Protein AF-A0A1B6I8F5-F1 (afdb_monomer_lite)

Organism: NCBI:txid320908

Secondary structure (DSSP, 8-state):
-EEEEEES-TTTEEE-TTT--EEEPTT----GGGSSS---EEEEEEEEE-S--GGG--EEEEEEEEE------S--EEEP-------TTPPTT-EEEE-EEE--STT--------STT--EE-TT-PEEPTTT--GGGGEEE-TTT-EEEE---

pLDDT: mean 92.76, std 4.18, range [70.19, 98.12]

InterPro domains:
  IPR002126 Cadherin-like [PS50268] (1-78)
  IPR002126 Cadherin-like [SM00112] (1-76)
  IPR015919 Cadherin-like superfamily [SSF49313] (1-71)
  IPR015919 Cadherin-like superfamily [SSF49313] (71-151)
  IPR039808 Cadherin [PTHR24027] (1-136)

Sequence (154 aa):
VVYRIQSGAGDKFVIDPTSGILSVANGASLDPDGTEPRTTHYSMVVVALDGGIGGNQMTATTQVQIDIQDVNNKLPVLVDPGTVRVLENTKVGQFVHRVVATDPDEKSSLRFSIDRDNCEARSEEGTIIKPSEFDFLSAFELNAVDGLLRVVKL

Structure (mmCIF, N/CA/C/O backbone):
data_AF-A0A1B6I8F5-F1
#
_entry.id   AF-A0A1B6I8F5-F1
#
loop_
_atom_site.group_PDB
_atom_site.id
_atom_site.type_symbol
_atom_site.label_atom_id
_atom_site.label_alt_id
_atom_site.label_comp_id
_atom_site.label_asym_id
_atom_site.label_entity_id
_atom_site.label_seq_id
_atom_site.pdbx_PDB_ins_code
_atom_site.Cartn_x
_atom_site.Cartn_y
_atom_site.Cartn_z
_atom_site.occupancy
_atom_site.B_iso_or_equiv
_atom_site.auth_seq_id
_atom_site.auth_comp_id
_atom_site.auth_asym_id
_atom_site.auth_atom_id
_atom_site.pdbx_PDB_model_num
ATOM 1 N N . VAL A 1 1 ? 16.674 -4.108 -36.220 1.00 92.75 1 VAL A N 1
ATOM 2 C CA . VAL A 1 1 ? 16.958 -3.203 -35.086 1.00 92.75 1 VAL A CA 1
ATOM 3 C C . VAL A 1 1 ? 17.064 -4.065 -33.845 1.00 92.75 1 VAL A C 1
ATOM 5 O O . VAL A 1 1 ? 16.299 -5.015 -33.748 1.00 92.75 1 VAL A O 1
ATOM 8 N N . VAL A 1 2 ? 18.026 -3.791 -32.971 1.00 97.00 2 VAL A N 1
ATOM 9 C CA . VAL A 1 2 ? 18.233 -4.495 -31.701 1.00 97.00 2 VAL A CA 1
ATOM 10 C C . VAL A 1 2 ? 18.122 -3.489 -30.565 1.00 97.00 2 VAL A C 1
ATOM 12 O O . VAL A 1 2 ? 18.760 -2.437 -30.619 1.00 97.00 2 VAL A O 1
ATOM 15 N N . TYR A 1 3 ? 17.337 -3.812 -29.543 1.00 98.00 3 TYR A N 1
ATOM 16 C CA . TYR A 1 3 ? 17.137 -2.963 -28.370 1.00 98.00 3 TYR A CA 1
ATOM 17 C C . TYR A 1 3 ? 17.991 -3.427 -27.197 1.00 98.00 3 TYR A C 1
ATOM 19 O O . TYR A 1 3 ? 18.145 -4.624 -26.953 1.00 98.00 3 TYR A O 1
ATOM 27 N N . ARG A 1 4 ? 18.563 -2.478 -26.457 1.00 97.12 4 ARG A N 1
ATOM 28 C CA . ARG A 1 4 ? 19.340 -2.755 -25.244 1.00 97.12 4 ARG A CA 1
ATOM 29 C C . ARG A 1 4 ? 19.128 -1.651 -24.223 1.00 97.12 4 ARG A C 1
ATOM 31 O O . ARG A 1 4 ? 18.970 -0.489 -24.584 1.00 97.12 4 ARG A O 1
ATOM 38 N N . ILE A 1 5 ? 19.206 -2.001 -22.945 1.00 97.56 5 ILE A N 1
ATOM 39 C CA . ILE A 1 5 ? 19.381 -1.007 -21.887 1.00 97.56 5 ILE A CA 1
ATOM 40 C C . ILE A 1 5 ? 20.876 -0.697 -21.794 1.00 97.56 5 ILE A C 1
ATOM 42 O O . ILE A 1 5 ? 21.697 -1.601 -21.638 1.00 97.56 5 ILE A O 1
ATOM 46 N N . GLN A 1 6 ? 21.231 0.576 -21.928 1.00 96.62 6 GLN A N 1
ATOM 47 C CA . GLN A 1 6 ? 22.601 1.070 -21.834 1.00 96.62 6 GLN A CA 1
ATOM 48 C C . GLN A 1 6 ? 23.007 1.335 -20.378 1.00 96.62 6 GLN A C 1
ATOM 50 O O . GLN A 1 6 ? 24.144 1.057 -20.003 1.00 96.62 6 GLN A O 1
ATOM 55 N N . SER A 1 7 ? 22.095 1.860 -19.556 1.00 96.81 7 SER A N 1
ATOM 56 C CA . SER A 1 7 ? 22.331 2.136 -18.132 1.00 96.81 7 SER A CA 1
ATOM 57 C C . SER A 1 7 ? 21.019 2.326 -17.363 1.00 96.81 7 SER A C 1
ATOM 59 O O . SER A 1 7 ? 19.972 2.545 -17.966 1.00 96.81 7 SER A O 1
ATOM 61 N N . GLY A 1 8 ? 21.075 2.254 -16.029 1.00 93.50 8 GLY A N 1
ATOM 62 C CA . GLY A 1 8 ? 19.991 2.685 -15.133 1.00 93.50 8 GLY A CA 1
ATOM 63 C C . GLY A 1 8 ? 18.931 1.641 -14.761 1.00 93.50 8 GLY A C 1
ATOM 64 O O . GLY A 1 8 ? 18.155 1.889 -13.848 1.00 93.50 8 GLY A O 1
ATOM 65 N N . ALA A 1 9 ? 18.909 0.462 -15.393 1.00 90.88 9 ALA A N 1
ATOM 66 C CA . ALA A 1 9 ? 17.963 -0.601 -15.022 1.00 90.88 9 ALA A CA 1
ATOM 67 C C . ALA A 1 9 ? 18.342 -1.408 -13.774 1.00 90.88 9 ALA A C 1
ATOM 69 O O . ALA A 1 9 ? 17.471 -2.045 -13.184 1.00 90.88 9 ALA A O 1
ATOM 70 N N . GLY A 1 10 ? 19.621 -1.398 -13.380 1.00 89.25 10 GLY A N 1
ATOM 71 C CA . GLY A 1 10 ? 20.115 -2.245 -12.296 1.00 89.25 10 GLY A CA 1
ATOM 72 C C . GLY A 1 10 ? 19.774 -3.719 -12.534 1.00 89.25 10 GLY A C 1
ATOM 73 O O . GLY A 1 10 ? 19.903 -4.225 -13.646 1.00 89.25 10 GLY A O 1
ATOM 74 N N . ASP A 1 11 ? 19.309 -4.382 -11.484 1.00 92.75 11 ASP A N 1
ATOM 75 C CA . ASP A 1 11 ? 18.762 -5.741 -11.495 1.00 92.75 11 ASP A CA 1
ATOM 76 C C . ASP A 1 11 ? 17.227 -5.763 -11.637 1.00 92.75 11 ASP A C 1
ATOM 78 O O . ASP A 1 11 ? 16.617 -6.815 -11.474 1.00 92.75 11 ASP A O 1
ATOM 82 N N . LYS A 1 12 ? 16.586 -4.614 -11.901 1.00 96.25 12 LYS A N 1
ATOM 83 C CA . LYS A 1 12 ? 15.126 -4.456 -11.806 1.00 96.25 12 LYS A CA 1
ATOM 84 C C . LYS A 1 12 ? 14.392 -4.631 -13.124 1.00 96.25 12 LYS A C 1
ATOM 86 O O . LYS A 1 12 ? 13.268 -5.129 -13.124 1.00 96.25 12 LYS A O 1
ATOM 91 N N . PHE A 1 13 ? 15.013 -4.260 -14.242 1.00 97.62 13 PHE A N 1
ATOM 92 C CA . PHE A 1 13 ? 14.360 -4.275 -15.550 1.00 97.62 13 PHE A CA 1
ATOM 93 C C . PHE A 1 13 ? 15.221 -4.921 -16.627 1.00 97.62 13 PHE A C 1
ATOM 95 O O . PHE A 1 13 ? 16.443 -4.775 -16.655 1.00 97.62 13 PHE A O 1
ATOM 102 N N . VAL A 1 14 ? 14.554 -5.596 -17.556 1.00 97.69 14 VAL A N 1
ATOM 103 C CA . VAL A 1 14 ? 15.150 -6.187 -18.755 1.00 97.69 14 VAL A CA 1
ATOM 104 C C . VAL A 1 14 ? 14.359 -5.764 -19.983 1.00 97.69 14 VAL A C 1
ATOM 106 O O . VAL A 1 14 ? 13.155 -5.524 -19.904 1.00 97.69 14 VAL A O 1
ATOM 109 N N . ILE A 1 15 ? 15.035 -5.677 -21.126 1.00 98.06 15 ILE A N 1
ATOM 110 C CA . ILE A 1 15 ? 14.409 -5.375 -22.413 1.00 98.06 15 ILE A CA 1
ATOM 111 C C . ILE A 1 15 ? 14.583 -6.559 -23.355 1.00 98.06 15 ILE A C 1
ATOM 113 O O . ILE A 1 15 ? 15.689 -7.086 -23.496 1.00 98.06 15 ILE A O 1
ATOM 117 N N . ASP A 1 16 ? 13.500 -6.970 -24.006 1.00 98.06 16 ASP A N 1
ATOM 118 C CA . ASP A 1 16 ? 13.589 -7.945 -25.082 1.00 98.06 16 ASP A CA 1
ATOM 119 C C . ASP A 1 16 ? 14.275 -7.297 -26.302 1.00 98.06 16 ASP A C 1
ATOM 121 O O . ASP A 1 16 ? 13.799 -6.276 -26.813 1.00 98.06 16 ASP A O 1
ATOM 125 N N . PRO A 1 17 ? 15.391 -7.861 -26.796 1.00 97.44 17 PRO A N 1
ATOM 126 C CA . PRO A 1 17 ? 16.205 -7.212 -27.817 1.00 97.44 17 PRO A CA 1
ATOM 127 C C . PRO A 1 17 ? 15.541 -7.149 -29.194 1.00 97.44 17 PRO A C 1
ATOM 129 O O . PRO A 1 17 ? 16.001 -6.378 -30.037 1.00 97.44 17 PRO A O 1
ATOM 132 N N . THR A 1 18 ? 14.487 -7.934 -29.435 1.00 96.88 18 THR A N 1
ATOM 133 C CA . THR A 1 18 ? 13.824 -8.027 -30.745 1.00 96.88 18 THR A CA 1
ATOM 134 C C . THR A 1 18 ? 12.581 -7.142 -30.807 1.00 96.88 18 THR A C 1
ATOM 136 O O . THR A 1 18 ? 12.383 -6.412 -31.775 1.00 96.88 18 THR A O 1
ATOM 139 N N . SER A 1 19 ? 11.751 -7.194 -29.770 1.00 97.06 19 SER A N 1
ATOM 140 C CA . SER A 1 19 ? 10.477 -6.476 -29.665 1.00 97.06 19 SER A CA 1
ATOM 141 C C . SER A 1 19 ? 10.597 -5.117 -28.978 1.00 97.06 19 SER A C 1
ATOM 143 O O . SER A 1 19 ? 9.727 -4.271 -29.164 1.00 97.06 19 SER A O 1
ATOM 145 N N . GLY A 1 20 ? 11.645 -4.900 -28.177 1.00 96.31 20 GLY A N 1
ATOM 146 C CA . GLY A 1 20 ? 11.799 -3.695 -27.364 1.00 96.31 20 GLY A CA 1
ATOM 147 C C . GLY A 1 20 ? 10.889 -3.658 -26.132 1.00 96.31 20 GLY A C 1
ATOM 148 O O . GLY A 1 20 ? 10.817 -2.623 -25.472 1.00 96.31 20 GLY A O 1
ATOM 149 N N . ILE A 1 21 ? 10.198 -4.759 -25.805 1.00 97.81 21 ILE A N 1
ATOM 150 C CA . ILE A 1 21 ? 9.358 -4.843 -24.605 1.00 97.81 21 ILE A CA 1
ATOM 151 C C . ILE A 1 21 ? 10.247 -4.762 -23.366 1.00 97.81 21 ILE A C 1
ATOM 153 O O . ILE A 1 21 ? 11.098 -5.621 -23.136 1.00 97.81 21 ILE A O 1
ATOM 157 N N . LEU A 1 22 ? 10.018 -3.731 -22.558 1.00 96.94 22 LEU A N 1
ATOM 158 C CA . LEU A 1 22 ? 10.611 -3.582 -21.238 1.00 96.94 22 LEU A CA 1
ATOM 159 C C . LEU A 1 22 ? 9.758 -4.332 -20.211 1.00 96.94 22 LEU A C 1
ATOM 161 O O . LEU A 1 22 ? 8.536 -4.198 -20.195 1.00 96.94 22 LEU A O 1
ATOM 165 N N . SER A 1 23 ? 10.395 -5.121 -19.354 1.00 97.06 23 SER A N 1
ATOM 166 C CA . SER A 1 23 ? 9.725 -5.933 -18.338 1.00 97.06 23 SER A CA 1
ATOM 167 C C . SER A 1 23 ? 10.523 -5.957 -17.040 1.00 97.06 23 SER A C 1
ATOM 169 O O . SER A 1 23 ? 11.715 -5.643 -17.018 1.00 97.06 23 SER A O 1
ATOM 171 N N . VAL A 1 24 ? 9.850 -6.313 -15.947 1.00 97.06 24 VAL A N 1
ATOM 172 C CA . VAL A 1 24 ? 10.498 -6.539 -14.653 1.00 97.06 24 VAL A CA 1
ATOM 173 C C . VAL A 1 24 ? 11.387 -7.774 -14.767 1.00 97.06 24 VAL A C 1
ATOM 175 O O . VAL A 1 24 ? 10.964 -8.804 -15.296 1.00 97.06 24 VAL A O 1
ATOM 178 N N . ALA A 1 25 ? 12.631 -7.668 -14.305 1.00 97.25 25 ALA A N 1
ATOM 179 C CA . ALA A 1 25 ? 13.564 -8.782 -14.337 1.00 97.25 25 ALA A CA 1
ATOM 180 C C . ALA A 1 25 ? 13.059 -9.929 -13.448 1.00 97.25 25 ALA A C 1
ATOM 182 O O . ALA A 1 25 ? 12.447 -9.710 -12.402 1.00 97.25 25 ALA A O 1
ATOM 183 N N . ASN A 1 26 ? 13.328 -11.171 -13.849 1.00 96.56 26 ASN A N 1
ATOM 184 C CA . ASN A 1 26 ? 12.918 -12.325 -13.058 1.00 96.56 26 ASN A CA 1
ATOM 185 C C . ASN A 1 26 ? 13.565 -12.287 -11.660 1.00 96.56 26 ASN A C 1
ATOM 187 O O . ASN A 1 26 ? 14.784 -12.174 -11.549 1.00 96.56 26 ASN A O 1
ATOM 191 N N . GLY A 1 27 ? 12.748 -12.396 -10.610 1.00 94.19 27 GLY A N 1
ATOM 192 C CA . GLY A 1 27 ? 13.190 -12.325 -9.214 1.00 94.19 27 GLY A CA 1
ATOM 193 C C . GLY A 1 27 ? 13.472 -10.913 -8.690 1.00 94.19 27 GLY A C 1
ATOM 194 O O . GLY A 1 27 ? 13.854 -10.775 -7.530 1.00 94.19 27 GLY A O 1
ATOM 195 N N . ALA A 1 28 ? 13.276 -9.865 -9.497 1.00 94.69 28 ALA A N 1
ATOM 196 C CA . ALA A 1 28 ? 13.384 -8.501 -9.005 1.00 94.69 28 ALA A CA 1
ATOM 197 C C . ALA A 1 28 ? 12.235 -8.176 -8.044 1.00 94.69 28 ALA A C 1
ATOM 199 O O . ALA A 1 28 ? 11.067 -8.424 -8.341 1.00 94.69 28 ALA A O 1
ATOM 200 N N . SER A 1 29 ? 12.576 -7.560 -6.913 1.00 93.25 29 SER A N 1
ATOM 201 C CA . SER A 1 29 ? 11.611 -6.851 -6.078 1.00 93.25 29 SER A CA 1
ATOM 202 C C . SER A 1 29 ? 11.566 -5.382 -6.487 1.00 93.25 29 SER A C 1
ATOM 204 O O . SER A 1 29 ? 12.616 -4.742 -6.598 1.00 93.25 29 SER A O 1
ATOM 206 N N . LEU A 1 30 ? 10.354 -4.874 -6.708 1.00 93.88 30 LEU A N 1
ATOM 207 C CA . LEU A 1 30 ? 10.067 -3.449 -6.894 1.00 93.88 30 LEU A CA 1
ATOM 208 C C . LEU A 1 30 ? 9.441 -2.824 -5.645 1.00 93.88 30 LEU A C 1
ATOM 210 O O . LEU A 1 30 ? 8.991 -1.690 -5.715 1.00 93.88 30 LEU A O 1
ATOM 214 N N . ASP A 1 31 ? 9.388 -3.558 -4.531 1.00 92.06 31 ASP A N 1
ATOM 215 C CA . ASP A 1 31 ? 8.903 -3.028 -3.261 1.00 92.06 31 ASP A CA 1
ATOM 216 C C . ASP A 1 31 ? 9.846 -1.908 -2.783 1.00 92.06 31 ASP A C 1
ATOM 218 O O . ASP A 1 31 ? 11.014 -2.199 -2.480 1.00 92.06 31 ASP A O 1
ATOM 222 N N . PRO A 1 32 ? 9.388 -0.642 -2.723 1.00 91.06 32 PRO A N 1
ATOM 223 C CA . PRO A 1 32 ? 10.240 0.462 -2.307 1.00 91.06 32 PRO A CA 1
ATOM 224 C C . PRO A 1 32 ? 10.762 0.293 -0.875 1.00 91.06 32 PRO A C 1
ATOM 226 O O . PRO A 1 32 ? 11.866 0.760 -0.587 1.00 91.06 32 PRO A O 1
ATOM 229 N N . ASP A 1 33 ? 10.035 -0.405 0.002 1.00 88.69 33 ASP A N 1
ATOM 230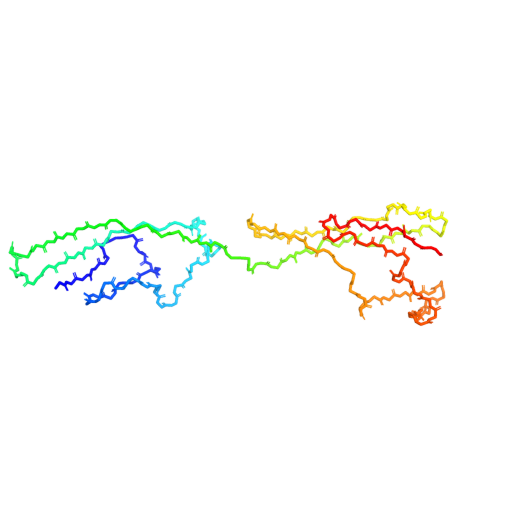 C CA . ASP A 1 33 ? 10.459 -0.670 1.385 1.00 88.69 33 ASP A CA 1
ATOM 231 C C . ASP A 1 33 ? 11.586 -1.697 1.489 1.00 88.69 33 ASP A C 1
ATOM 233 O O . ASP A 1 33 ? 12.292 -1.755 2.493 1.00 88.69 33 ASP A O 1
ATOM 237 N N . GLY A 1 34 ? 11.793 -2.493 0.440 1.00 88.88 34 GLY A N 1
ATOM 238 C CA . GLY A 1 34 ? 12.914 -3.424 0.339 1.00 88.88 34 GLY A CA 1
ATOM 239 C C . GLY A 1 34 ? 14.208 -2.786 -0.175 1.00 88.88 34 GLY A C 1
ATOM 240 O O . GLY A 1 34 ? 15.176 -3.507 -0.428 1.00 88.88 34 GLY A O 1
ATOM 241 N N . THR A 1 35 ? 14.233 -1.469 -0.394 1.00 89.88 35 THR A N 1
ATOM 242 C CA . THR A 1 35 ? 15.371 -0.761 -0.997 1.00 89.88 35 THR A CA 1
ATOM 243 C C . THR A 1 35 ? 15.972 0.263 -0.043 1.00 89.88 35 THR A C 1
ATOM 245 O O . THR A 1 35 ? 15.256 0.958 0.667 1.00 89.88 35 THR A O 1
ATOM 248 N N . GLU A 1 36 ? 17.302 0.382 -0.056 1.00 89.19 36 GLU A N 1
ATOM 249 C CA . GLU A 1 36 ? 18.044 1.335 0.772 1.00 89.19 36 GLU A CA 1
ATOM 250 C C . GLU A 1 36 ? 19.017 2.147 -0.101 1.00 89.19 36 GLU A C 1
ATOM 252 O O . GLU A 1 36 ? 20.014 1.593 -0.578 1.00 89.19 36 GLU A O 1
ATOM 257 N N . PRO A 1 37 ? 18.755 3.448 -0.346 1.00 91.00 37 PRO A N 1
ATOM 258 C CA . PRO A 1 37 ? 17.588 4.218 0.105 1.00 91.00 37 PRO A CA 1
ATOM 259 C C . PRO A 1 37 ? 16.283 3.792 -0.593 1.00 91.00 37 PRO A C 1
ATOM 261 O O . PRO A 1 37 ? 16.322 3.265 -1.711 1.00 91.00 37 PRO A O 1
ATOM 264 N N . ARG A 1 38 ? 15.132 4.093 0.031 1.00 90.44 38 ARG A N 1
ATOM 265 C CA . ARG A 1 38 ? 13.795 3.870 -0.551 1.00 90.44 38 ARG A CA 1
ATOM 266 C C . ARG A 1 38 ? 13.721 4.455 -1.963 1.00 90.44 38 ARG A C 1
ATOM 268 O O . ARG A 1 38 ? 13.857 5.664 -2.157 1.00 90.44 38 ARG A O 1
ATOM 275 N N . THR A 1 39 ? 13.513 3.588 -2.948 1.00 91.81 39 THR A N 1
ATOM 276 C CA . THR A 1 39 ? 13.579 3.909 -4.375 1.00 91.81 39 THR A CA 1
ATOM 277 C C . THR A 1 39 ? 12.221 3.681 -5.025 1.00 91.81 39 THR A C 1
ATOM 279 O O . THR A 1 39 ? 11.761 2.554 -5.155 1.00 91.81 39 THR A O 1
ATOM 282 N N . THR A 1 40 ? 11.594 4.765 -5.479 1.00 93.19 40 THR A N 1
ATOM 283 C CA . THR A 1 40 ? 10.312 4.739 -6.207 1.00 93.19 40 THR A CA 1
ATOM 284 C C . THR A 1 40 ? 10.435 5.204 -7.655 1.00 93.19 40 THR A C 1
ATOM 286 O O . THR A 1 40 ? 9.450 5.208 -8.379 1.00 93.19 40 THR A O 1
ATOM 289 N N . HIS A 1 41 ? 11.630 5.603 -8.091 1.00 94.62 41 HIS A N 1
ATOM 290 C CA . HIS A 1 41 ? 11.857 6.163 -9.419 1.00 94.62 41 HIS A CA 1
ATOM 291 C C . HIS A 1 41 ? 13.086 5.516 -10.051 1.00 94.62 41 HIS A C 1
ATOM 293 O O . HIS A 1 41 ? 14.175 5.532 -9.472 1.00 94.62 41 HIS A O 1
ATOM 299 N N . TYR A 1 42 ? 12.926 4.998 -11.264 1.00 95.12 42 TYR A N 1
ATOM 300 C CA . TYR A 1 42 ? 14.019 4.459 -12.066 1.00 95.12 42 TYR A CA 1
ATOM 301 C C . TYR A 1 42 ? 14.157 5.258 -13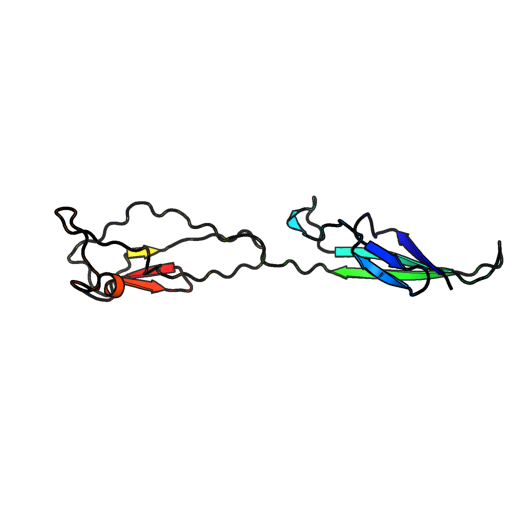.355 1.00 95.12 42 TYR A C 1
ATOM 303 O O . TYR A 1 42 ? 13.183 5.512 -14.057 1.00 95.12 42 TYR A O 1
ATOM 311 N N . SER A 1 43 ? 15.389 5.637 -13.680 1.00 96.31 43 SER A N 1
ATOM 312 C CA . SER A 1 43 ? 15.726 6.339 -14.914 1.00 96.31 43 SER A CA 1
ATOM 313 C C . SER A 1 43 ? 16.766 5.532 -15.671 1.00 96.31 43 SER A C 1
ATOM 315 O O . SER A 1 43 ? 17.896 5.386 -15.203 1.00 96.31 43 SER A O 1
ATOM 317 N N . MET A 1 44 ? 16.407 5.055 -16.859 1.00 96.31 44 MET A N 1
ATOM 318 C CA . MET A 1 44 ? 17.283 4.240 -17.696 1.00 96.31 44 MET A CA 1
ATOM 319 C C . MET A 1 44 ? 17.447 4.810 -19.095 1.00 96.31 44 MET A C 1
ATOM 321 O O . MET A 1 44 ? 16.552 5.459 -19.629 1.00 96.31 44 MET A O 1
ATOM 325 N N . VAL A 1 45 ? 18.602 4.542 -19.697 1.00 98.12 45 VAL A N 1
ATOM 326 C CA . VAL A 1 45 ? 18.875 4.883 -21.094 1.00 98.12 45 VAL A CA 1
ATOM 327 C C . VAL A 1 45 ? 18.710 3.623 -21.926 1.00 98.12 45 VAL A C 1
ATOM 329 O O . VAL A 1 45 ? 19.400 2.630 -21.696 1.00 98.12 45 VAL A O 1
ATOM 332 N N . VAL A 1 46 ? 17.805 3.659 -22.897 1.00 98.06 46 VAL A N 1
ATOM 333 C CA . VAL A 1 46 ? 17.598 2.588 -23.876 1.00 98.06 46 VAL A CA 1
ATOM 334 C C . VAL A 1 46 ? 18.250 3.001 -25.186 1.00 98.06 46 VAL A C 1
ATOM 336 O O . VAL A 1 46 ? 18.141 4.152 -25.605 1.00 98.06 46 VAL A O 1
ATOM 339 N N . VAL A 1 47 ? 18.921 2.055 -25.837 1.00 97.69 47 VAL A N 1
ATOM 340 C CA . VAL A 1 47 ? 19.546 2.228 -27.146 1.00 97.69 47 VAL A CA 1
ATOM 341 C C . VAL A 1 47 ? 18.930 1.265 -28.157 1.00 97.69 47 VAL A C 1
ATOM 343 O O . VAL A 1 47 ? 18.739 0.080 -27.874 1.00 97.69 47 VAL A O 1
ATOM 346 N N . ALA A 1 48 ? 18.639 1.779 -29.347 1.00 97.88 48 ALA A N 1
ATOM 347 C CA . ALA A 1 48 ? 18.307 1.004 -30.531 1.00 97.88 48 ALA A CA 1
ATOM 348 C C . ALA A 1 48 ? 19.519 0.997 -31.470 1.00 97.88 48 ALA A C 1
ATOM 350 O O . ALA A 1 48 ? 20.057 2.058 -31.787 1.00 97.88 48 ALA A O 1
ATOM 351 N N . LEU A 1 49 ? 19.945 -0.187 -31.906 1.00 96.50 49 LEU A N 1
ATOM 352 C CA . LEU A 1 49 ? 21.026 -0.385 -32.872 1.00 96.50 49 LEU A CA 1
ATOM 353 C C . LEU A 1 49 ? 20.455 -0.929 -34.181 1.00 96.50 49 LEU A C 1
ATOM 355 O O . LEU A 1 49 ? 19.608 -1.829 -34.168 1.00 96.50 49 LEU A O 1
ATOM 359 N N . ASP A 1 50 ? 20.910 -0.416 -35.318 1.00 94.81 50 ASP A N 1
ATOM 360 C CA . ASP A 1 50 ? 20.556 -0.986 -36.617 1.00 94.81 50 ASP A CA 1
ATOM 361 C C . ASP A 1 50 ? 21.411 -2.222 -36.974 1.00 94.81 50 ASP A C 1
ATOM 363 O O . ASP A 1 50 ? 22.226 -2.710 -36.186 1.00 94.81 50 ASP A O 1
ATOM 367 N N . GLY A 1 51 ? 21.156 -2.785 -38.159 1.00 92.44 51 GLY A N 1
ATOM 368 C CA . GLY A 1 51 ? 21.863 -3.962 -38.671 1.00 92.44 51 GLY A CA 1
ATOM 369 C C . GLY A 1 51 ? 23.220 -3.663 -39.317 1.00 92.44 51 GLY A C 1
ATOM 370 O O . GLY A 1 51 ? 23.772 -4.554 -39.962 1.00 92.44 51 GLY A O 1
ATOM 371 N N . GLY A 1 52 ? 23.737 -2.434 -39.210 1.00 91.25 52 GLY A N 1
ATOM 372 C CA . GLY A 1 52 ? 25.057 -2.088 -39.725 1.00 91.25 52 GLY A CA 1
ATOM 373 C C . GLY A 1 52 ? 26.165 -2.877 -39.022 1.00 91.25 52 GLY A C 1
ATOM 374 O O . GLY A 1 52 ? 26.025 -3.314 -37.880 1.00 91.25 52 GLY A O 1
ATOM 375 N N . ILE A 1 53 ? 27.284 -3.077 -39.719 1.00 89.31 53 ILE A N 1
ATOM 376 C CA . ILE A 1 53 ? 28.443 -3.825 -39.214 1.00 89.31 53 ILE A CA 1
ATOM 377 C C . ILE A 1 53 ? 29.613 -2.856 -39.032 1.00 89.31 53 ILE A C 1
ATOM 379 O O . ILE A 1 53 ? 29.911 -2.052 -39.919 1.00 89.31 53 ILE A O 1
ATOM 383 N N . GLY A 1 54 ? 30.302 -2.947 -37.892 1.00 87.44 54 GLY A N 1
ATOM 384 C CA . GLY A 1 54 ? 31.460 -2.105 -37.588 1.00 87.44 54 GLY A CA 1
ATOM 385 C C . GLY A 1 54 ? 31.092 -0.620 -37.510 1.00 87.44 54 GLY A C 1
ATOM 386 O O . GLY A 1 54 ? 30.096 -0.257 -36.895 1.00 87.44 54 GLY A O 1
ATOM 387 N N . GLY A 1 55 ? 31.888 0.241 -38.149 1.00 89.44 55 GLY A N 1
ATOM 388 C CA . GLY A 1 55 ? 31.701 1.699 -38.109 1.00 89.44 55 GLY A CA 1
ATOM 389 C C . GLY A 1 55 ? 30.458 2.233 -38.833 1.00 89.44 55 GLY A C 1
ATOM 390 O O . GLY A 1 55 ? 30.153 3.411 -38.694 1.00 89.44 55 GLY A O 1
ATOM 391 N N . ASN A 1 56 ? 29.739 1.391 -39.584 1.00 92.62 56 ASN A N 1
ATOM 392 C CA . ASN A 1 56 ? 28.493 1.772 -40.260 1.00 92.62 56 ASN A CA 1
ATOM 393 C C . ASN A 1 56 ? 27.244 1.515 -39.402 1.00 92.62 56 ASN A C 1
ATOM 395 O O . ASN A 1 56 ? 26.140 1.806 -39.853 1.00 92.62 56 ASN A O 1
ATOM 399 N N . GLN A 1 57 ? 27.395 0.924 -38.212 1.00 95.12 57 GLN A N 1
ATOM 400 C CA . GLN A 1 57 ? 26.273 0.696 -37.309 1.00 95.12 57 GLN A CA 1
ATOM 401 C C . GLN A 1 57 ? 25.801 2.023 -36.716 1.00 95.12 57 GLN A C 1
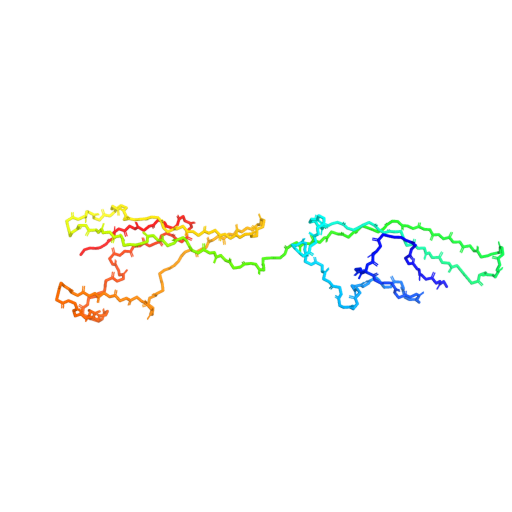ATOM 403 O O . GLN A 1 57 ? 26.575 2.721 -36.055 1.00 95.12 57 GLN A O 1
ATOM 408 N N . MET A 1 58 ? 24.532 2.362 -36.929 1.00 96.19 58 MET A N 1
ATOM 409 C CA . MET A 1 58 ? 23.928 3.559 -36.349 1.00 96.19 58 MET A CA 1
ATOM 410 C C . MET A 1 58 ? 23.154 3.212 -35.080 1.00 96.19 58 MET A C 1
ATOM 412 O O . MET A 1 58 ? 22.597 2.118 -34.932 1.00 96.19 58 MET A O 1
ATOM 416 N N . THR A 1 59 ? 23.115 4.165 -34.149 1.00 96.56 59 THR A N 1
ATOM 417 C CA . THR A 1 59 ? 22.399 4.025 -32.882 1.00 96.56 59 THR A CA 1
ATOM 418 C C . THR A 1 59 ? 21.527 5.242 -32.594 1.00 96.56 59 THR A C 1
ATOM 420 O O . THR A 1 59 ? 21.824 6.358 -33.021 1.00 96.56 59 THR A O 1
ATOM 423 N N . ALA A 1 60 ? 20.439 5.020 -31.861 1.00 97.12 60 ALA A N 1
ATOM 424 C CA . ALA A 1 60 ? 19.595 6.068 -31.297 1.00 97.12 60 ALA A CA 1
ATOM 425 C C . ALA A 1 60 ? 19.311 5.748 -29.829 1.00 97.12 60 ALA A C 1
ATOM 427 O O . ALA A 1 60 ? 19.080 4.586 -29.487 1.00 97.12 60 ALA A O 1
ATOM 428 N N . THR A 1 61 ? 19.326 6.761 -28.965 1.00 97.56 61 THR A N 1
ATOM 429 C CA . THR A 1 61 ? 19.101 6.603 -27.524 1.00 97.56 61 THR A CA 1
ATOM 430 C C . THR A 1 61 ? 17.884 7.390 -27.058 1.00 97.56 61 THR A C 1
ATOM 432 O O . THR A 1 61 ? 17.533 8.423 -27.626 1.00 97.56 61 THR A O 1
ATOM 435 N N . THR A 1 62 ? 17.234 6.897 -26.007 1.00 97.44 62 THR A N 1
ATOM 436 C CA . THR A 1 62 ? 16.171 7.614 -25.298 1.00 97.44 62 THR A CA 1
ATOM 437 C C . THR A 1 62 ? 16.229 7.318 -23.804 1.00 97.44 62 THR A C 1
ATOM 439 O O . THR A 1 62 ? 16.739 6.273 -23.390 1.00 97.44 62 THR A O 1
ATOM 442 N N . GLN A 1 63 ? 15.707 8.236 -22.996 1.00 97.75 63 GLN A N 1
ATOM 443 C CA . GLN A 1 63 ? 15.549 8.053 -21.559 1.00 97.75 63 GLN A CA 1
ATOM 444 C C . GLN A 1 63 ? 14.145 7.519 -21.262 1.00 97.75 63 GLN A C 1
ATOM 446 O O . GLN A 1 63 ? 13.153 8.047 -21.759 1.00 97.75 63 GLN A O 1
ATOM 451 N N . VAL A 1 64 ? 14.070 6.480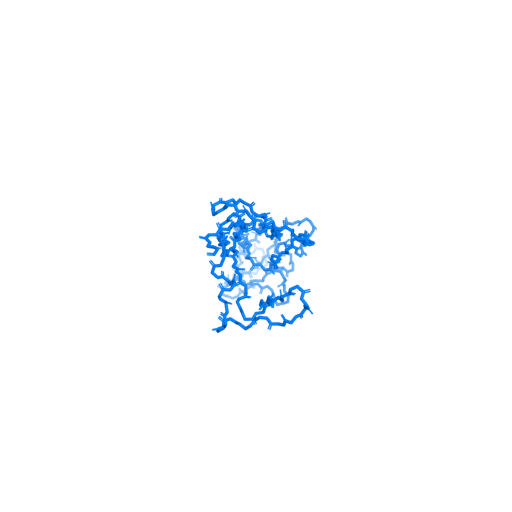 -20.436 1.00 97.44 64 VAL A N 1
ATOM 452 C CA . VAL A 1 64 ? 12.824 5.906 -19.923 1.00 97.44 64 VAL A CA 1
ATOM 453 C C . VAL A 1 64 ? 12.776 6.146 -18.418 1.00 97.44 64 VAL A C 1
ATOM 455 O O . VAL A 1 64 ? 13.724 5.808 -17.706 1.00 97.44 64 VAL A O 1
ATOM 458 N N . GLN A 1 65 ? 11.679 6.738 -17.950 1.00 96.81 65 GLN A N 1
ATOM 459 C CA . GLN A 1 65 ? 11.392 6.956 -16.533 1.00 96.81 65 GLN A CA 1
ATOM 460 C C . GLN A 1 65 ? 10.276 6.008 -16.098 1.00 96.81 65 GLN A C 1
ATOM 462 O O . GLN A 1 65 ? 9.275 5.870 -16.801 1.00 96.81 65 GLN A O 1
ATOM 467 N N . ILE A 1 66 ? 10.475 5.332 -14.971 1.00 95.69 66 ILE A N 1
ATOM 468 C CA . ILE A 1 66 ? 9.511 4.398 -14.388 1.00 95.69 66 ILE A CA 1
ATOM 469 C C . ILE A 1 66 ? 9.253 4.825 -12.952 1.00 95.69 66 ILE A C 1
ATOM 471 O O . ILE A 1 66 ? 10.179 4.823 -12.138 1.00 95.69 66 ILE A O 1
ATOM 475 N N . ASP A 1 67 ? 7.990 5.118 -12.662 1.00 94.88 67 ASP A N 1
ATOM 476 C CA . ASP A 1 67 ? 7.516 5.438 -11.322 1.00 94.88 67 ASP A CA 1
ATOM 477 C C . ASP A 1 67 ? 6.868 4.198 -10.704 1.00 94.88 67 ASP A C 1
ATOM 479 O O . ASP A 1 67 ? 5.934 3.611 -11.262 1.00 94.88 67 ASP A O 1
ATOM 483 N N . ILE A 1 68 ? 7.370 3.791 -9.544 1.00 93.12 68 ILE A N 1
ATOM 484 C CA . ILE A 1 68 ? 6.797 2.718 -8.743 1.00 93.12 68 ILE A CA 1
ATOM 485 C C . ILE A 1 68 ? 5.676 3.301 -7.893 1.00 93.12 68 ILE A C 1
ATOM 487 O O . ILE A 1 68 ? 5.893 4.180 -7.058 1.00 93.12 68 ILE A O 1
ATOM 491 N N . GLN A 1 69 ? 4.470 2.780 -8.098 1.00 89.25 69 GLN A N 1
ATOM 492 C CA . GLN A 1 69 ? 3.351 3.048 -7.208 1.00 89.25 69 GLN A CA 1
ATOM 493 C C . GLN A 1 69 ? 3.425 2.080 -6.037 1.00 89.25 69 GLN A C 1
ATOM 495 O O . GLN A 1 69 ? 3.224 0.880 -6.211 1.00 89.25 69 GLN A O 1
ATOM 500 N N . ASP A 1 70 ? 3.729 2.625 -4.864 1.00 82.75 70 ASP A N 1
ATOM 501 C CA . ASP A 1 70 ? 3.690 1.868 -3.623 1.00 82.75 70 ASP A CA 1
ATOM 502 C C . ASP A 1 70 ? 2.272 1.343 -3.364 1.00 82.75 70 ASP A C 1
ATOM 504 O O . ASP A 1 70 ? 1.281 2.063 -3.554 1.00 82.75 70 ASP A O 1
ATOM 508 N N . VAL A 1 71 ? 2.181 0.081 -2.962 1.00 87.06 71 VAL A N 1
ATOM 509 C CA . VAL A 1 71 ? 0.916 -0.600 -2.674 1.00 87.06 71 VAL A CA 1
ATOM 510 C C . VAL A 1 71 ? 0.836 -0.857 -1.181 1.00 87.06 71 VAL A C 1
ATOM 512 O O . VAL A 1 71 ? 1.841 -1.181 -0.566 1.00 87.06 71 VAL A O 1
ATOM 515 N N . ASN A 1 72 ? -0.361 -0.750 -0.602 1.00 87.56 72 ASN A N 1
ATOM 516 C CA . ASN A 1 72 ? -0.548 -1.102 0.803 1.00 87.56 72 ASN A CA 1
ATOM 517 C C . ASN A 1 72 ? -0.257 -2.601 0.990 1.00 87.56 72 ASN A C 1
ATOM 519 O O . ASN A 1 72 ? -1.005 -3.450 0.487 1.00 87.56 72 ASN A O 1
ATOM 523 N N . ASN A 1 73 ? 0.852 -2.903 1.658 1.00 86.94 73 ASN A N 1
ATOM 524 C CA . ASN A 1 73 ? 1.354 -4.254 1.891 1.00 86.94 73 ASN A CA 1
ATOM 525 C C . ASN A 1 73 ? 1.771 -4.488 3.352 1.00 86.94 73 ASN A C 1
ATOM 527 O O . ASN A 1 73 ? 2.170 -5.610 3.689 1.00 86.94 73 ASN A O 1
ATOM 531 N N . LYS A 1 74 ? 1.654 -3.484 4.229 1.00 88.25 74 LYS A N 1
ATOM 532 C CA . LYS A 1 74 ? 1.933 -3.616 5.661 1.00 88.25 74 LYS A CA 1
ATOM 533 C C . LYS A 1 74 ? 0.629 -3.637 6.440 1.00 88.25 74 LYS A C 1
ATOM 535 O O . LYS A 1 74 ? -0.327 -2.932 6.155 1.00 88.25 74 LYS A O 1
ATOM 540 N N . LEU A 1 75 ? 0.582 -4.488 7.459 1.00 92.00 75 LEU A N 1
ATOM 541 C CA . LEU A 1 75 ? -0.608 -4.597 8.289 1.00 92.00 75 LEU A CA 1
ATOM 542 C C . LEU A 1 75 ? -0.661 -3.444 9.299 1.00 92.00 75 LEU A C 1
ATOM 544 O O . LEU A 1 75 ? 0.369 -3.106 9.894 1.00 92.00 75 LEU A O 1
ATOM 548 N N . PRO A 1 76 ? -1.856 -2.894 9.573 1.00 95.25 76 PRO A N 1
ATOM 549 C CA . PRO A 1 76 ? -2.029 -1.970 10.675 1.00 95.25 76 PRO A CA 1
ATOM 550 C C . PRO A 1 76 ? -1.774 -2.680 12.009 1.00 95.25 76 PRO A C 1
ATOM 552 O O . PRO A 1 76 ? -2.160 -3.832 12.218 1.00 95.25 76 PRO A O 1
ATOM 555 N N . VAL A 1 77 ? -1.154 -1.964 12.940 1.00 95.06 77 VAL A N 1
ATOM 556 C CA . VAL A 1 77 ? -0.827 -2.435 14.286 1.00 95.06 77 VAL A CA 1
ATOM 557 C C . VAL A 1 77 ? -1.685 -1.680 15.290 1.00 95.06 77 VAL A C 1
ATOM 559 O O . VAL A 1 77 ? -1.637 -0.452 15.353 1.00 95.06 77 VAL A O 1
ATOM 562 N N . LEU A 1 78 ? -2.473 -2.410 16.080 1.00 95.12 78 LEU A N 1
ATOM 563 C CA . LEU A 1 78 ? -3.236 -1.841 17.190 1.00 95.12 78 LEU A CA 1
ATOM 564 C C . LEU A 1 78 ? -2.314 -1.522 18.369 1.00 95.12 78 LEU A C 1
ATOM 566 O O . LEU A 1 78 ? -1.446 -2.315 18.732 1.00 95.12 78 LEU A O 1
ATOM 570 N N . VAL A 1 79 ? -2.545 -0.374 18.998 1.00 95.12 79 VAL A N 1
ATOM 571 C CA . VAL A 1 79 ? -1.946 -0.026 20.286 1.00 95.12 79 VAL A CA 1
ATOM 572 C C . VAL A 1 79 ? -2.826 -0.620 21.378 1.00 95.12 79 VAL A C 1
ATOM 574 O O . VAL A 1 79 ? -4.004 -0.276 21.466 1.00 95.12 79 VAL A O 1
ATOM 577 N N . ASP A 1 80 ? -2.261 -1.508 22.197 1.00 92.12 80 ASP A N 1
ATOM 578 C CA . ASP A 1 80 ? -2.982 -2.124 23.312 1.00 92.12 80 ASP A CA 1
ATOM 579 C C . ASP A 1 80 ? -3.413 -1.043 24.326 1.00 92.12 80 ASP A C 1
ATOM 581 O O . ASP A 1 80 ? -2.552 -0.374 24.911 1.00 92.12 80 ASP A O 1
ATOM 585 N N . PRO A 1 81 ? -4.726 -0.840 24.543 1.00 88.38 81 PRO A N 1
ATOM 586 C CA . PRO A 1 81 ? -5.215 0.133 25.511 1.00 88.38 81 PRO A CA 1
ATOM 587 C C . PRO A 1 81 ? -5.087 -0.352 26.964 1.00 88.38 81 PRO A C 1
ATOM 589 O O . PRO A 1 81 ? -5.352 0.417 27.893 1.00 88.38 81 PRO A O 1
ATOM 592 N N . GLY A 1 82 ? -4.726 -1.620 27.184 1.00 90.44 82 GLY A N 1
ATOM 593 C CA . GLY A 1 82 ? -4.845 -2.282 28.474 1.00 90.44 82 GLY A CA 1
ATOM 594 C C . GLY A 1 82 ? -6.303 -2.355 28.940 1.00 90.44 82 GLY A C 1
ATOM 595 O O . GLY A 1 82 ? -7.253 -2.339 28.156 1.00 90.44 82 GLY A O 1
ATOM 596 N N . THR A 1 83 ? -6.509 -2.435 30.255 1.00 90.56 83 THR A N 1
ATOM 597 C CA . THR A 1 83 ? -7.861 -2.457 30.827 1.00 90.56 83 THR A CA 1
ATOM 598 C C . THR A 1 83 ? -8.469 -1.056 30.875 1.00 90.56 83 THR A C 1
ATOM 600 O O . THR A 1 83 ? -8.060 -0.218 31.681 1.00 90.56 83 THR A O 1
ATOM 603 N N . VAL A 1 84 ? -9.525 -0.835 30.091 1.00 90.94 84 VAL A N 1
ATOM 604 C CA . VAL A 1 84 ? -10.375 0.360 30.180 1.00 90.94 84 VAL A CA 1
ATOM 605 C C . VAL A 1 84 ? -11.504 0.114 31.182 1.00 90.94 84 VAL A C 1
ATOM 607 O O . VAL A 1 84 ? -12.181 -0.909 31.123 1.00 90.94 84 VAL A O 1
ATOM 610 N N . ARG A 1 85 ? -11.718 1.049 32.115 1.00 89.12 85 ARG A N 1
ATOM 611 C CA . ARG A 1 85 ? -12.772 0.964 33.139 1.00 89.12 85 ARG A CA 1
ATOM 612 C C . ARG A 1 85 ? -13.846 2.017 32.885 1.00 89.12 85 ARG A C 1
ATOM 614 O O . ARG A 1 85 ? -13.521 3.184 32.689 1.00 89.12 85 ARG A O 1
ATOM 621 N N . VAL A 1 86 ? -15.109 1.605 32.944 1.00 89.44 86 VAL A N 1
ATOM 622 C CA . VAL A 1 86 ? -16.291 2.468 32.797 1.00 89.44 86 VAL A CA 1
ATOM 623 C C . VAL A 1 86 ? -17.153 2.302 34.044 1.00 89.44 86 VAL A C 1
ATOM 625 O O . VAL A 1 86 ? -17.363 1.181 34.495 1.00 89.44 86 VAL A O 1
ATOM 628 N N . LEU A 1 87 ? -17.618 3.409 34.626 1.00 88.94 87 LEU A N 1
ATOM 629 C CA . LEU A 1 87 ? -18.519 3.368 35.781 1.00 88.94 87 LEU A CA 1
ATOM 630 C C . LEU A 1 87 ? -19.942 3.035 35.325 1.00 88.94 87 LEU A C 1
ATOM 632 O O . LEU A 1 87 ? -20.378 3.526 34.285 1.00 88.94 87 LEU A O 1
ATOM 636 N N . GLU A 1 88 ? -20.695 2.283 36.125 1.00 85.06 88 GLU A N 1
ATOM 637 C CA . GLU A 1 88 ? -22.083 1.900 35.808 1.00 85.06 88 GLU A CA 1
ATOM 638 C C . GLU A 1 88 ? -23.015 3.105 35.575 1.00 85.06 88 GLU A C 1
ATOM 640 O O . GLU A 1 88 ? -23.955 3.036 34.792 1.00 85.06 88 GLU A O 1
ATOM 645 N N . ASN A 1 89 ? -22.726 4.246 36.210 1.00 89.75 89 ASN A N 1
ATOM 646 C CA . ASN A 1 89 ? -23.512 5.475 36.104 1.00 89.75 89 ASN A CA 1
ATOM 647 C C . ASN A 1 89 ? -23.031 6.419 34.983 1.00 89.75 89 ASN A C 1
ATOM 649 O O . ASN A 1 89 ? -23.432 7.589 34.933 1.00 89.75 89 ASN A O 1
ATOM 653 N N . THR A 1 90 ? -22.155 5.936 34.097 1.00 92.25 90 THR A N 1
ATOM 654 C CA . THR A 1 90 ? -21.643 6.700 32.955 1.00 92.25 90 THR A CA 1
ATOM 655 C C . THR A 1 90 ? -22.784 7.059 32.012 1.00 92.25 90 THR A C 1
ATOM 657 O O . THR A 1 90 ? -23.490 6.195 31.511 1.00 92.25 90 THR A O 1
ATOM 660 N N . LYS A 1 91 ? -22.969 8.352 31.735 1.00 94.25 91 LYS A N 1
ATOM 661 C CA . LYS A 1 91 ? -24.068 8.829 30.885 1.00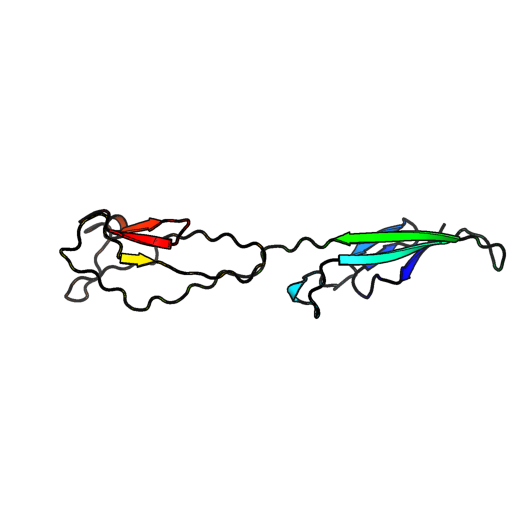 94.25 91 LYS A CA 1
ATOM 662 C C . LYS A 1 91 ? -23.897 8.371 29.434 1.00 94.25 91 LYS A C 1
ATOM 664 O O . LYS A 1 91 ? -22.792 8.401 28.897 1.00 94.25 91 LYS A O 1
ATOM 669 N N . VAL A 1 92 ? -25.015 8.079 28.769 1.00 94.25 92 VAL A N 1
ATOM 670 C CA . VAL A 1 92 ? -25.063 7.901 27.310 1.00 94.25 92 VAL A CA 1
ATOM 671 C C . VAL A 1 92 ? -24.430 9.112 26.610 1.00 94.25 92 VAL A C 1
ATOM 673 O O . VAL A 1 92 ? -24.660 10.261 26.991 1.00 94.25 92 VAL A O 1
ATOM 676 N N . GLY A 1 93 ? -23.603 8.844 25.603 1.00 92.94 93 GLY A N 1
ATOM 677 C CA . GLY A 1 93 ? -22.812 9.821 24.858 1.00 92.94 93 GLY A CA 1
ATOM 678 C C . GLY A 1 93 ? -21.431 10.111 25.452 1.00 92.94 93 GLY A C 1
ATOM 679 O O . GLY A 1 93 ? -20.638 10.784 24.795 1.00 92.94 93 GLY A O 1
ATOM 680 N N . GLN A 1 94 ? -21.111 9.620 26.657 1.00 94.69 94 GLN A N 1
ATOM 681 C CA . GLN A 1 94 ? -19.774 9.786 27.231 1.00 94.69 94 GLN A CA 1
ATOM 682 C C . GLN A 1 94 ? -18.728 8.948 26.498 1.00 94.69 94 GLN A C 1
ATOM 684 O O . GLN A 1 94 ? -18.973 7.807 26.095 1.00 94.69 94 GLN A O 1
ATOM 689 N N . PHE A 1 95 ? -17.541 9.536 26.364 1.00 93.69 95 PHE A N 1
ATOM 690 C CA . PHE A 1 95 ? -16.379 8.879 25.789 1.00 93.69 95 PHE A CA 1
ATOM 691 C C . PHE A 1 95 ? -15.790 7.879 26.778 1.00 93.69 95 PHE A C 1
ATOM 693 O O . PHE A 1 95 ? -15.622 8.181 27.958 1.00 93.69 95 PHE A O 1
ATOM 700 N N . VAL A 1 96 ? -15.461 6.697 26.269 1.00 94.19 96 VAL A N 1
ATOM 701 C CA . VAL A 1 96 ? -14.868 5.600 27.037 1.00 94.19 96 VAL A CA 1
ATOM 702 C C . VAL A 1 96 ? -13.372 5.538 26.770 1.00 94.19 96 VAL A C 1
ATOM 704 O O . VAL A 1 96 ? -12.556 5.603 27.686 1.00 94.19 96 VAL A O 1
ATOM 707 N N . HIS A 1 97 ? -13.008 5.426 25.496 1.00 95.00 97 HIS A N 1
ATOM 708 C CA . HIS A 1 97 ? -11.627 5.301 25.061 1.00 95.00 97 HIS A CA 1
ATOM 709 C C . HIS A 1 97 ? -11.492 5.705 23.593 1.00 95.00 97 HIS A C 1
ATOM 711 O O . HIS A 1 97 ? -12.490 5.837 22.885 1.00 95.00 97 HIS A O 1
ATOM 717 N N . ARG A 1 98 ? -10.258 5.872 23.121 1.00 95.75 98 ARG A N 1
ATOM 718 C CA . ARG A 1 98 ? -9.968 5.981 21.693 1.00 95.75 98 ARG A CA 1
ATOM 719 C C . ARG A 1 98 ? -9.044 4.843 21.299 1.00 95.75 98 ARG A C 1
ATOM 721 O O . ARG A 1 98 ? -7.899 4.818 21.734 1.00 95.75 98 ARG A O 1
ATOM 728 N N . VAL A 1 99 ? -9.550 3.924 20.488 1.00 95.94 99 VAL A N 1
ATOM 729 C CA . VAL A 1 99 ? -8.752 2.864 19.874 1.00 95.94 99 VAL A CA 1
ATOM 730 C C . VAL A 1 99 ? -7.747 3.520 18.934 1.00 95.94 99 VAL A C 1
ATOM 732 O O . VAL A 1 99 ? -8.112 4.360 18.113 1.00 95.94 99 VAL A O 1
ATOM 735 N N . VAL A 1 100 ? -6.475 3.160 19.076 1.00 95.56 100 VAL A N 1
ATOM 736 C CA . VAL A 1 100 ? -5.392 3.686 18.245 1.00 95.56 100 VAL A CA 1
ATOM 737 C C . VAL A 1 100 ? -4.779 2.531 17.474 1.00 95.56 100 VAL A C 1
ATOM 739 O O . VAL A 1 100 ? -4.480 1.485 18.044 1.00 95.56 100 VAL A O 1
ATOM 742 N N . ALA A 1 101 ? -4.581 2.733 16.178 1.00 95.88 101 ALA A N 1
ATOM 743 C CA . ALA A 1 101 ? -3.767 1.869 15.345 1.00 95.88 101 ALA A CA 1
ATOM 744 C C . ALA A 1 101 ? -2.808 2.726 14.519 1.00 95.88 101 ALA A C 1
ATOM 746 O O . ALA A 1 101 ? -3.079 3.901 14.259 1.00 95.88 101 ALA A O 1
ATOM 747 N N . THR A 1 102 ? -1.698 2.130 14.114 1.00 93.94 102 THR A N 1
ATOM 748 C CA . THR A 1 102 ? -0.723 2.725 13.201 1.00 93.94 102 THR A CA 1
ATOM 749 C C . THR A 1 102 ? -0.508 1.780 12.039 1.00 93.94 102 THR A C 1
ATOM 751 O O . THR A 1 102 ? -0.283 0.593 12.251 1.00 93.94 102 THR A O 1
ATOM 754 N N . ASP A 1 103 ? -0.544 2.306 10.829 1.00 93.19 103 ASP A N 1
ATOM 755 C CA . ASP A 1 103 ? -0.223 1.569 9.617 1.00 93.19 103 ASP A CA 1
ATOM 756 C C . ASP A 1 103 ? 1.081 2.160 9.055 1.00 93.19 103 ASP A C 1
ATOM 758 O O . ASP A 1 103 ? 1.150 3.387 8.906 1.00 93.19 103 ASP A O 1
ATOM 762 N N . PRO A 1 104 ? 2.137 1.350 8.844 1.00 88.75 104 PRO A N 1
ATOM 763 C CA . PRO A 1 104 ? 3.433 1.866 8.418 1.00 88.75 104 PRO A CA 1
ATOM 764 C C . PRO A 1 104 ? 3.517 2.215 6.921 1.00 88.75 104 PRO A C 1
ATOM 766 O O . PRO A 1 104 ? 4.587 2.629 6.471 1.00 88.75 104 PRO A O 1
ATOM 769 N N . ASP A 1 105 ? 2.446 2.049 6.140 1.00 87.81 105 ASP A N 1
ATOM 770 C CA . ASP A 1 105 ? 2.412 2.486 4.743 1.00 87.81 105 ASP A CA 1
ATOM 771 C C . ASP A 1 105 ? 2.274 4.011 4.618 1.00 87.81 105 ASP A C 1
ATOM 773 O O . ASP A 1 105 ? 1.575 4.675 5.388 1.00 87.81 105 ASP A O 1
ATOM 777 N N . GLU A 1 106 ? 2.930 4.581 3.601 1.00 80.19 106 GLU A N 1
ATOM 778 C CA . GLU A 1 106 ? 2.991 6.034 3.363 1.00 80.19 106 GLU A CA 1
ATOM 779 C C . GLU A 1 106 ? 1.598 6.648 3.138 1.00 80.19 106 GLU A C 1
ATOM 781 O O . GLU A 1 106 ? 1.324 7.787 3.527 1.00 80.19 106 GLU A O 1
ATOM 786 N N . LYS A 1 107 ? 0.698 5.873 2.524 1.00 83.19 107 LYS A N 1
ATOM 787 C CA . LYS A 1 107 ? -0.709 6.222 2.313 1.00 83.19 107 LYS A CA 1
ATOM 788 C C . LYS A 1 107 ? -1.601 5.191 2.985 1.00 83.19 107 LYS A C 1
ATOM 790 O O . LYS A 1 107 ? -2.138 4.298 2.331 1.00 83.19 107 LYS A O 1
ATOM 795 N N . SER A 1 108 ? -1.798 5.353 4.282 1.00 87.06 108 SER A N 1
ATOM 796 C CA . SER A 1 108 ? -2.693 4.501 5.051 1.00 87.06 108 SER A CA 1
ATOM 797 C C . SER A 1 108 ? -4.048 5.157 5.331 1.00 87.06 108 SER A C 1
ATOM 799 O O . SER A 1 108 ? -4.184 6.375 5.467 1.00 87.06 108 SER A O 1
ATOM 801 N N . SER A 1 109 ? -5.092 4.328 5.399 1.00 90.31 109 SER A N 1
ATOM 802 C CA . SER A 1 109 ? -6.433 4.728 5.830 1.00 90.31 109 SER A CA 1
ATOM 803 C C . SER A 1 109 ? -7.002 3.643 6.728 1.00 90.31 109 SER A C 1
ATOM 805 O O . SER A 1 109 ? -7.234 2.517 6.293 1.00 90.31 109 SER A O 1
ATOM 807 N N . LEU A 1 110 ? -7.214 3.985 7.996 1.00 94.25 110 LEU A N 1
ATOM 808 C CA . LEU A 1 110 ? -7.669 3.040 9.006 1.00 94.25 110 LEU A CA 1
ATOM 809 C C . LEU A 1 110 ? -9.195 3.020 9.092 1.00 94.25 110 LEU A C 1
ATOM 811 O O . LEU A 1 110 ? -9.860 4.056 8.991 1.00 94.25 110 LEU A O 1
ATOM 815 N N . ARG A 1 111 ? -9.744 1.824 9.315 1.00 95.62 111 ARG A N 1
ATOM 816 C CA . ARG A 1 111 ? -11.151 1.618 9.653 1.00 95.62 111 ARG A CA 1
ATOM 817 C C . ARG A 1 111 ? -11.269 0.733 10.880 1.00 95.62 111 ARG A C 1
ATOM 819 O O . ARG A 1 111 ? -10.748 -0.376 10.898 1.00 95.62 111 ARG A O 1
ATOM 826 N N . PHE A 1 112 ? -11.975 1.226 11.889 1.00 96.19 112 PHE A N 1
ATOM 827 C CA . PHE A 1 112 ? -12.163 0.525 13.154 1.00 96.19 112 PHE A CA 1
ATOM 828 C C . PHE A 1 112 ? -13.521 -0.174 13.199 1.00 96.19 112 PHE A C 1
ATOM 830 O O . PHE A 1 112 ? -14.524 0.351 12.714 1.00 96.19 112 PHE A O 1
ATOM 837 N N . SER A 1 113 ? -13.562 -1.360 13.799 1.00 94.75 113 SER A N 1
ATOM 838 C CA . SER A 1 113 ? -14.800 -2.088 14.073 1.00 94.75 113 SER A CA 1
ATOM 839 C C . SER A 1 113 ? -14.627 -2.970 15.306 1.00 94.75 113 SER A C 1
ATOM 841 O O . SER A 1 113 ? -13.504 -3.306 15.678 1.00 94.75 113 SER A O 1
ATOM 843 N N . ILE A 1 114 ? -15.739 -3.297 15.959 1.00 91.69 114 ILE A N 1
ATOM 844 C CA . ILE A 1 114 ? -15.762 -4.263 17.057 1.00 91.69 114 ILE A CA 1
ATOM 845 C C . ILE A 1 114 ? -15.964 -5.643 16.438 1.00 91.69 114 ILE A C 1
ATOM 847 O O . ILE A 1 114 ? -16.953 -5.854 15.731 1.00 91.69 114 ILE A O 1
ATOM 851 N N . ASP A 1 115 ? -15.052 -6.569 16.720 1.00 92.00 115 ASP A N 1
ATOM 852 C CA . ASP A 1 115 ? -15.209 -7.970 16.348 1.00 92.00 115 ASP A CA 1
ATOM 853 C C . ASP A 1 115 ? -16.262 -8.624 17.248 1.00 92.00 115 ASP A C 1
ATOM 855 O O . ASP A 1 115 ? -15.994 -9.013 18.384 1.00 92.00 115 ASP A O 1
ATOM 859 N N . ARG A 1 116 ? -17.493 -8.695 16.742 1.00 88.12 116 ARG A N 1
ATOM 860 C CA . ARG A 1 116 ? -18.651 -9.175 17.502 1.00 88.12 116 ARG A CA 1
ATOM 861 C C . ARG A 1 116 ? -18.579 -10.663 17.826 1.00 88.12 116 ARG A C 1
ATOM 863 O O . ARG A 1 116 ? -19.158 -11.068 18.830 1.00 88.12 116 ARG A O 1
ATOM 870 N N . ASP A 1 117 ? -17.881 -11.443 17.008 1.00 89.31 117 ASP A N 1
ATOM 871 C CA . ASP A 1 117 ? -17.792 -12.895 17.168 1.00 89.31 117 ASP A CA 1
ATOM 872 C C . ASP A 1 117 ? -16.751 -13.276 18.230 1.00 89.31 117 ASP A C 1
ATOM 874 O O . ASP A 1 117 ? -16.857 -14.335 18.848 1.00 89.31 117 ASP A O 1
ATOM 878 N N . ASN A 1 118 ? -15.787 -12.386 18.495 1.00 90.12 118 ASN A N 1
ATOM 879 C CA . ASN A 1 118 ? -14.711 -12.586 19.470 1.00 90.12 118 ASN A CA 1
ATOM 880 C C . ASN A 1 118 ? -14.788 -11.633 20.680 1.00 90.12 118 ASN A C 1
ATOM 882 O O . ASN A 1 118 ? -13.791 -11.419 21.370 1.00 90.12 118 ASN A O 1
ATOM 886 N N . CYS A 1 119 ? -15.964 -11.064 20.961 1.00 90.31 119 CYS A N 1
ATOM 887 C CA . CYS A 1 119 ? -16.208 -10.262 22.161 1.00 90.31 119 CYS A CA 1
ATOM 888 C C . CYS A 1 119 ? -16.923 -11.065 23.254 1.00 90.31 119 CYS A C 1
ATOM 890 O O . CYS A 1 119 ? -17.874 -11.800 22.996 1.00 90.31 119 CYS A O 1
ATOM 892 N N . GLU A 1 120 ? -16.517 -10.847 24.502 1.00 91.56 120 GLU A N 1
ATOM 893 C CA . GLU A 1 120 ? -17.061 -11.510 25.684 1.00 91.56 120 GLU A CA 1
ATOM 894 C C . GLU A 1 120 ? -17.441 -10.469 26.741 1.00 91.56 120 GLU A C 1
ATOM 896 O O . GLU A 1 120 ? -16.672 -9.550 27.025 1.00 91.56 120 GLU A O 1
ATOM 901 N N . ALA A 1 121 ? -18.604 -10.645 27.366 1.00 90.62 121 ALA A N 1
ATOM 902 C CA . ALA A 1 121 ? -18.972 -9.939 28.585 1.00 90.62 121 ALA A CA 1
ATOM 903 C C . ALA A 1 121 ? -19.075 -10.935 29.741 1.00 90.62 121 ALA A C 1
ATOM 905 O O . ALA A 1 121 ? -19.552 -12.056 29.562 1.00 90.62 121 ALA A O 1
ATOM 906 N N . ARG A 1 122 ? -18.646 -10.519 30.935 1.00 92.06 122 ARG A N 1
ATOM 907 C CA . ARG A 1 122 ? -18.774 -11.296 32.172 1.00 92.06 122 ARG A CA 1
ATOM 908 C C . ARG A 1 122 ? -19.541 -10.502 33.221 1.00 92.06 122 ARG A C 1
ATOM 910 O O . ARG A 1 122 ? -19.409 -9.281 33.276 1.00 92.06 122 ARG A O 1
ATOM 917 N N . SER A 1 123 ? -20.307 -11.193 34.058 1.00 89.25 123 SER A N 1
ATOM 918 C CA . SER A 1 123 ? -20.900 -10.612 35.265 1.00 89.25 123 SER A CA 1
ATOM 919 C C . SER A 1 123 ? -19.841 -10.362 36.348 1.00 89.25 123 SER A C 1
ATOM 921 O O . SER A 1 123 ? -18.687 -10.774 36.212 1.00 89.25 123 SER A O 1
ATOM 923 N N . GLU A 1 124 ? -20.240 -9.733 37.457 1.00 88.19 124 GLU A N 1
ATOM 924 C CA . GLU A 1 124 ? -19.378 -9.529 38.636 1.00 88.19 124 GLU A CA 1
ATOM 925 C C . GLU A 1 124 ? -18.837 -10.845 39.220 1.00 88.19 124 GLU A C 1
ATOM 927 O O . GLU A 1 124 ? -17.729 -10.893 39.749 1.00 88.19 124 GLU A O 1
ATOM 932 N N . GLU A 1 125 ? -19.593 -11.932 39.069 1.00 93.69 125 GLU A N 1
ATOM 933 C CA . GLU A 1 125 ? -19.217 -13.285 39.497 1.00 93.69 125 GLU A CA 1
ATOM 934 C C . GLU A 1 125 ? -18.296 -13.994 38.483 1.00 93.69 125 GLU A C 1
ATOM 936 O O . GLU A 1 125 ? -17.870 -15.127 38.705 1.00 93.69 125 GLU A O 1
ATOM 941 N N . GLY A 1 126 ? -17.986 -13.345 37.355 1.00 91.31 126 GLY A N 1
ATOM 942 C CA . GLY A 1 126 ? -17.147 -13.886 36.285 1.00 91.31 126 GLY A CA 1
ATOM 943 C C . GLY A 1 126 ? -17.880 -14.791 35.289 1.00 91.31 126 GLY A C 1
ATOM 944 O O . GLY A 1 126 ? -17.231 -15.387 34.429 1.00 91.31 126 GLY A O 1
ATOM 945 N N . THR A 1 127 ? -19.208 -14.893 35.374 1.00 93.81 127 THR A N 1
ATOM 946 C CA . THR A 1 127 ? -20.019 -15.725 34.472 1.00 93.81 127 THR A CA 1
ATOM 947 C C . THR A 1 127 ? -20.169 -15.054 33.111 1.00 93.81 127 THR A C 1
ATOM 949 O O . THR A 1 127 ? -20.494 -13.872 33.047 1.00 93.81 127 THR A O 1
ATOM 952 N N . ILE A 1 128 ? -19.966 -15.805 32.023 1.00 93.06 128 ILE A N 1
ATOM 953 C CA . ILE A 1 128 ? -20.148 -15.310 30.650 1.00 93.06 128 ILE A CA 1
ATOM 954 C C . ILE A 1 128 ? -21.608 -14.914 30.423 1.00 93.06 128 ILE A C 1
ATOM 956 O O . ILE A 1 128 ? -22.512 -15.732 30.596 1.00 93.06 128 ILE A O 1
ATOM 960 N N . ILE A 1 129 ? -21.814 -13.679 29.977 1.00 92.00 129 ILE A N 1
ATOM 961 C CA . ILE A 1 129 ? -23.110 -13.134 29.582 1.00 92.00 129 ILE A CA 1
ATOM 962 C C . ILE A 1 129 ? -23.316 -13.440 28.104 1.00 92.00 129 ILE A C 1
ATOM 964 O O . ILE A 1 129 ? -22.540 -13.009 27.246 1.00 92.00 129 ILE A O 1
ATOM 968 N N . LYS A 1 130 ? -24.375 -14.185 27.784 1.00 89.94 130 LYS A N 1
ATOM 969 C CA . LYS A 1 130 ? -24.696 -14.483 26.386 1.00 89.94 130 LYS A CA 1
ATOM 970 C C . LYS A 1 130 ? -25.314 -13.251 25.719 1.00 89.94 130 LYS A C 1
ATOM 972 O O . LYS A 1 130 ? -26.210 -12.648 26.312 1.00 89.94 130 LYS A O 1
ATOM 977 N N . PRO A 1 131 ? -24.973 -12.942 24.454 1.00 86.50 131 PRO A N 1
ATOM 978 C CA . PRO A 1 131 ? -25.624 -11.859 23.711 1.00 86.50 131 PRO A CA 1
ATOM 979 C C . PRO A 1 131 ? -27.157 -11.980 23.631 1.00 86.50 131 PRO A C 1
ATOM 981 O O . PRO A 1 131 ? -27.853 -10.978 23.513 1.00 86.50 131 PRO A O 1
ATOM 984 N N . SER A 1 132 ? -27.702 -13.202 23.722 1.00 87.56 132 SER A N 1
ATOM 985 C CA . SER A 1 132 ? -29.150 -13.460 23.773 1.00 87.56 132 SER A CA 1
ATOM 986 C C . SER A 1 132 ? -29.817 -13.049 25.089 1.00 87.56 132 SER A C 1
ATOM 988 O O . SER A 1 132 ? -31.031 -12.876 25.124 1.00 87.56 132 SER A O 1
ATOM 990 N N . GLU A 1 133 ? -29.048 -12.969 26.174 1.00 88.56 133 GLU A N 1
ATOM 991 C CA . GLU A 1 133 ? -29.519 -12.561 27.503 1.00 88.56 133 GLU A CA 1
ATOM 992 C C . GLU A 1 133 ? -29.379 -11.046 27.669 1.00 88.56 133 GLU A C 1
ATOM 994 O O . GLU A 1 133 ? -30.298 -10.385 28.150 1.00 88.56 133 GLU A O 1
ATOM 999 N N . PHE A 1 134 ? -28.251 -10.492 27.218 1.00 86.50 134 PHE A N 1
ATOM 1000 C CA . PHE A 1 134 ? -28.001 -9.059 27.217 1.00 86.50 134 PHE A CA 1
ATOM 1001 C C . PHE A 1 134 ? -27.089 -8.670 26.049 1.00 86.50 134 PHE A C 1
ATOM 1003 O O . PHE A 1 134 ? -25.960 -9.148 25.934 1.00 86.50 134 PHE A O 1
ATOM 1010 N N . ASP A 1 135 ? -27.572 -7.767 25.195 1.00 87.75 135 ASP A N 1
ATOM 1011 C CA . ASP A 1 135 ? -26.825 -7.246 24.048 1.00 87.75 135 ASP A CA 1
ATOM 1012 C C . ASP A 1 135 ? -25.818 -6.173 24.495 1.00 87.75 135 ASP A C 1
ATOM 1014 O O . ASP A 1 135 ? -25.997 -4.972 24.263 1.00 87.75 135 ASP A O 1
ATOM 1018 N N . PHE A 1 136 ? -24.750 -6.618 25.160 1.00 87.69 136 PHE A N 1
ATOM 1019 C CA . PHE A 1 136 ? -23.664 -5.756 25.633 1.00 87.69 136 PHE A CA 1
ATOM 1020 C C . PHE A 1 136 ? -22.928 -5.045 24.489 1.00 87.69 136 PHE A C 1
ATOM 1022 O O . PHE A 1 136 ? -22.344 -3.983 24.698 1.00 87.69 136 PHE A O 1
ATOM 1029 N N . LEU A 1 137 ? -22.977 -5.587 23.268 1.00 85.38 137 LEU A N 1
ATOM 1030 C CA . LEU A 1 137 ? -22.384 -4.956 22.089 1.00 85.38 137 LEU A CA 1
ATOM 1031 C C . LEU A 1 137 ? -23.158 -3.703 21.672 1.00 85.38 137 LEU A C 1
ATOM 1033 O O . LEU A 1 137 ? -22.552 -2.761 21.169 1.00 85.38 137 LEU A O 1
ATOM 1037 N N . SER A 1 138 ? -24.470 -3.653 21.920 1.00 89.94 138 SER A N 1
ATOM 1038 C CA . SER A 1 138 ? -25.274 -2.445 21.693 1.00 89.94 138 SER A CA 1
ATOM 1039 C C . SER A 1 138 ? -25.038 -1.331 22.714 1.00 89.94 138 SER A C 1
ATOM 1041 O O . SER A 1 138 ? -25.493 -0.212 22.485 1.00 89.94 138 SER A O 1
ATOM 1043 N N . ALA A 1 139 ? -24.345 -1.605 23.825 1.00 89.94 139 ALA A N 1
ATOM 1044 C CA . ALA A 1 139 ? -24.041 -0.596 24.840 1.00 89.94 139 ALA A CA 1
ATOM 1045 C C . ALA A 1 139 ? -22.970 0.400 24.372 1.00 89.94 139 ALA A C 1
ATOM 1047 O O . ALA A 1 139 ? -22.945 1.547 24.830 1.00 89.94 139 ALA A O 1
ATOM 1048 N N . PHE A 1 140 ? -22.120 -0.011 23.425 1.00 92.38 140 PHE A N 1
ATOM 1049 C CA . PHE A 1 140 ? -20.999 0.780 22.936 1.00 92.38 140 PHE A CA 1
ATOM 1050 C C . PHE A 1 140 ? -21.067 1.011 21.429 1.00 92.38 140 PHE A C 1
ATOM 1052 O O . PHE A 1 140 ? -21.480 0.155 20.653 1.00 92.38 140 PHE A O 1
ATOM 1059 N N . GLU A 1 141 ? -20.588 2.173 21.006 1.00 94.50 141 GLU A N 1
ATOM 1060 C CA . GLU A 1 141 ? -20.367 2.484 19.599 1.00 94.50 141 GLU A CA 1
ATOM 1061 C C . GLU A 1 141 ? -18.909 2.871 19.395 1.00 94.50 141 GLU A C 1
ATOM 1063 O O . GLU A 1 141 ? -18.388 3.739 20.100 1.00 94.50 141 GLU A O 1
ATOM 1068 N N . LEU A 1 142 ? -18.273 2.227 18.417 1.00 95.44 142 LEU A N 1
ATOM 1069 C CA . LEU A 1 142 ? -16.936 2.554 17.949 1.00 95.44 142 LEU A CA 1
ATOM 1070 C C . LEU A 1 142 ? -17.045 3.300 16.622 1.00 95.44 142 LEU A C 1
ATOM 1072 O O . LEU A 1 142 ? -17.539 2.755 15.633 1.00 95.44 142 LEU A O 1
ATOM 1076 N N . ASN A 1 143 ? -16.571 4.540 16.591 1.00 96.25 143 ASN A N 1
ATOM 1077 C CA . ASN A 1 143 ? -16.495 5.299 15.355 1.00 96.25 143 ASN A CA 1
ATOM 1078 C C . ASN A 1 143 ? -15.407 4.707 14.447 1.00 96.25 143 ASN A C 1
ATOM 1080 O O . ASN A 1 143 ? -14.233 4.612 14.808 1.00 96.25 143 ASN A O 1
ATOM 1084 N N . ALA A 1 144 ? -15.819 4.325 13.239 1.00 96.75 144 ALA A N 1
ATOM 1085 C CA . ALA A 1 144 ? -14.968 3.633 12.285 1.00 96.75 144 ALA A CA 1
ATOM 1086 C C . ALA A 1 144 ? -13.829 4.488 11.712 1.00 96.75 144 ALA A C 1
ATOM 1088 O O . ALA A 1 144 ? -12.952 3.925 11.071 1.00 96.75 144 ALA A O 1
ATOM 1089 N N . VAL A 1 145 ? -13.844 5.815 11.864 1.00 95.56 145 VAL A N 1
ATOM 1090 C CA . VAL A 1 145 ? -12.826 6.719 11.295 1.00 95.56 145 VAL A CA 1
ATOM 1091 C C . VAL A 1 145 ? -11.773 7.103 12.328 1.00 95.56 145 VAL A C 1
ATOM 1093 O O . VAL A 1 145 ? -10.584 7.044 12.038 1.00 95.56 145 VAL A O 1
ATOM 1096 N N . ASP A 1 146 ? -12.202 7.516 13.518 1.00 95.06 146 ASP A N 1
ATOM 1097 C CA . ASP A 1 146 ? -11.316 8.091 14.539 1.00 95.06 146 ASP A CA 1
ATOM 1098 C C . ASP A 1 146 ? -11.044 7.146 15.723 1.00 95.06 146 ASP A C 1
ATOM 1100 O O . ASP A 1 146 ? -10.284 7.498 16.628 1.00 95.06 146 ASP A O 1
ATOM 1104 N N . GLY A 1 147 ? -11.658 5.956 15.724 1.00 95.94 147 GLY A N 1
ATOM 1105 C CA . GLY A 1 147 ? -11.495 4.952 16.773 1.00 95.94 147 GLY A CA 1
ATOM 1106 C C . GLY A 1 147 ? -12.149 5.338 18.102 1.00 95.94 147 GLY A C 1
ATOM 1107 O O . GLY A 1 147 ? -11.858 4.721 19.128 1.00 95.94 147 GLY A O 1
ATOM 1108 N N . LEU A 1 148 ? -13.009 6.358 18.136 1.00 96.50 148 LEU A N 1
ATOM 1109 C CA . LEU A 1 148 ? -13.645 6.814 19.368 1.00 96.50 148 LEU A CA 1
ATOM 1110 C C . LEU A 1 148 ? -14.728 5.834 19.828 1.00 96.50 148 LEU A C 1
ATOM 1112 O O . LEU A 1 148 ? -15.719 5.616 19.131 1.00 96.50 148 LEU A O 1
ATOM 1116 N N . LEU A 1 149 ? -14.547 5.282 21.026 1.00 95.31 149 LEU A N 1
ATOM 1117 C CA . LEU A 1 149 ? -15.497 4.405 21.698 1.00 95.31 149 LEU A CA 1
ATOM 1118 C C . LEU A 1 149 ? -16.342 5.217 22.685 1.00 95.31 149 LEU A C 1
ATOM 1120 O O . LEU A 1 149 ? -15.802 5.920 23.547 1.00 95.31 149 LEU A O 1
ATOM 1124 N N . ARG A 1 150 ? -17.667 5.105 22.588 1.00 95.19 150 ARG A N 1
ATOM 1125 C CA . ARG A 1 150 ? -18.620 5.803 23.465 1.00 95.19 150 ARG A CA 1
ATOM 1126 C C . ARG A 1 150 ? -19.728 4.884 23.957 1.00 95.19 150 ARG A C 1
ATOM 1128 O O . ARG A 1 150 ? -20.071 3.917 23.283 1.00 95.19 150 ARG A O 1
ATOM 1135 N N . VAL A 1 151 ? -20.323 5.233 25.095 1.00 94.19 151 VAL A N 1
ATOM 1136 C CA . VAL A 1 151 ? -21.558 4.597 25.578 1.00 94.19 151 VAL A CA 1
ATOM 1137 C C . VAL A 1 151 ? -22.736 5.131 24.767 1.00 94.19 151 VAL A C 1
ATOM 1139 O O . VAL A 1 151 ? -22.895 6.346 24.649 1.00 94.19 151 VAL A O 1
ATOM 1142 N N . VAL A 1 152 ? -23.581 4.254 24.231 1.00 93.81 152 VAL A N 1
ATOM 1143 C CA . VAL A 1 152 ? -24.779 4.642 23.457 1.00 93.81 152 VAL A CA 1
ATOM 1144 C C . VAL A 1 152 ? -26.079 4.103 24.028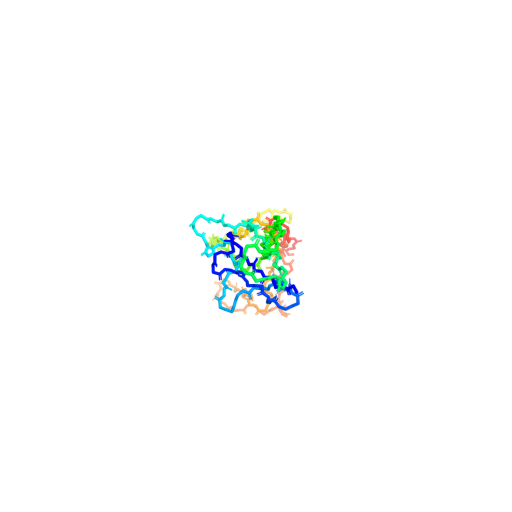 1.00 93.81 152 VAL A C 1
ATOM 1146 O O . VAL A 1 152 ? -27.145 4.643 23.730 1.00 93.81 152 VAL A O 1
ATOM 1149 N N . LYS A 1 153 ? -25.999 3.084 24.882 1.00 85.69 153 LYS A N 1
ATOM 1150 C CA . LYS A 1 153 ? -27.154 2.477 25.532 1.00 85.69 153 LYS A CA 1
ATOM 1151 C C . LYS A 1 153 ? -26.749 1.931 26.901 1.00 85.69 153 LYS A C 1
ATOM 1153 O O . LYS A 1 153 ? -25.626 1.458 27.060 1.00 85.69 153 LYS A O 1
ATOM 1158 N N . LEU A 1 154 ? -27.669 2.026 27.856 1.00 70.19 154 LEU A N 1
ATOM 1159 C CA . LEU A 1 154 ? -27.628 1.375 29.165 1.00 70.19 154 LEU A CA 1
ATOM 1160 C C . LEU A 1 154 ? -28.879 0.508 29.304 1.00 70.19 154 LEU A C 1
ATOM 1162 O O . LEU A 1 154 ? -29.931 0.939 28.770 1.00 70.19 154 LEU A O 1
#

Foldseek 3Di:
DFKAWPDFCPQFWGADGPPRDIDGHVPDDPALVVDVVRDFKIKTKMKDWDPDDDPRIDIDIDIDMGGHDHDQDFDKAWDDPDDFDDDPPDDAPDWGDATDIDRPDPDDFFFDDDPPVPDWDADPVRHTDDCVNPVVVLQWDAHGHGRIITGHDD

Radius of gyration: 29.07 Å; chains: 1; bounding box: 61×26×80 Å